Protein AF-A0A8T5GH51-F1 (afdb_monomer_lite)

pLDDT: mean 91.05, std 7.2, range [70.06, 97.81]

Sequence (111 aa):
WSLVAMIQRAHPFIHPKGGMNGEADQVSRLIVHPTAGGKIRGSHNCGSCDGEVVAAIERYAVSGSLLEFEGLACECQKKWETELMLERQLPLPLGLSKPRRAPTLETLRSP

Radius of gyration: 15.96 Å; chains: 1; bounding box: 40×28×44 Å

Structure (mmCIF, N/CA/C/O backbone):
data_AF-A0A8T5GH51-F1
#
_entry.id   AF-A0A8T5GH51-F1
#
loop_
_atom_site.group_PDB
_atom_site.id
_atom_site.type_symbol
_atom_site.label_atom_id
_atom_site.label_alt_id
_atom_site.label_comp_id
_atom_site.label_asym_id
_atom_site.label_entity_id
_atom_site.label_seq_id
_atom_site.pdbx_PDB_ins_code
_atom_site.Cartn_x
_atom_site.Cartn_y
_atom_site.Cartn_z
_atom_site.occupancy
_atom_site.B_iso_or_equiv
_atom_site.auth_seq_id
_atom_site.auth_comp_id
_atom_site.auth_asym_id
_atom_site.auth_atom_id
_atom_site.pdbx_PDB_model_num
ATOM 1 N N . TRP A 1 1 ? -4.668 -0.320 2.717 1.00 94.44 1 TRP A N 1
ATOM 2 C CA . TRP A 1 1 ? -5.269 -1.108 1.630 1.00 94.44 1 TRP A CA 1
ATOM 3 C C . TRP A 1 1 ? -5.560 -0.278 0.397 1.00 94.44 1 TRP A C 1
ATOM 5 O O . TRP A 1 1 ? -5.193 -0.723 -0.678 1.00 94.44 1 TRP A O 1
ATOM 15 N N . SER A 1 2 ? -6.101 0.942 0.512 1.00 93.81 2 SER A N 1
ATOM 16 C CA . SER A 1 2 ? -6.310 1.824 -0.654 1.00 93.81 2 SER A CA 1
ATOM 17 C C . SER A 1 2 ? -5.047 2.049 -1.499 1.00 93.81 2 SER A C 1
ATOM 19 O O . SER A 1 2 ? -5.113 1.909 -2.715 1.00 93.81 2 SER A O 1
ATOM 21 N N . LEU A 1 3 ? -3.897 2.332 -0.871 1.00 95.81 3 LEU A N 1
ATOM 22 C CA . LEU A 1 3 ? -2.620 2.505 -1.581 1.00 95.81 3 LEU A CA 1
ATOM 23 C C . LEU A 1 3 ? -2.137 1.215 -2.254 1.00 95.81 3 LEU A C 1
ATOM 25 O O . LEU A 1 3 ? -1.739 1.257 -3.411 1.00 95.81 3 LEU A O 1
ATOM 29 N N . VAL A 1 4 ? -2.229 0.073 -1.567 1.00 97.12 4 VAL A N 1
ATOM 30 C CA . VAL A 1 4 ? -1.878 -1.241 -2.137 1.00 97.12 4 VAL A CA 1
ATOM 31 C C . VAL A 1 4 ? -2.744 -1.538 -3.363 1.00 97.12 4 VAL A C 1
ATOM 33 O O . VAL A 1 4 ? -2.222 -1.851 -4.426 1.00 97.12 4 VAL A O 1
ATOM 36 N N . ALA A 1 5 ? -4.059 -1.343 -3.259 1.00 97.00 5 ALA A N 1
ATOM 37 C CA . ALA A 1 5 ? -4.978 -1.552 -4.372 1.00 97.00 5 ALA A CA 1
ATOM 38 C C . ALA A 1 5 ? -4.743 -0.570 -5.529 1.00 97.00 5 ALA A C 1
ATOM 40 O O . ALA A 1 5 ? -4.881 -0.941 -6.692 1.00 97.00 5 ALA A O 1
ATOM 41 N N . MET A 1 6 ? -4.379 0.682 -5.235 1.00 96.94 6 MET A N 1
ATOM 42 C CA . MET A 1 6 ? -3.973 1.648 -6.257 1.00 96.94 6 MET A CA 1
ATOM 43 C C . MET A 1 6 ? -2.717 1.165 -6.989 1.00 96.94 6 MET A C 1
ATOM 45 O O . MET A 1 6 ? -2.710 1.167 -8.216 1.00 96.94 6 MET A O 1
ATOM 49 N N . ILE A 1 7 ? -1.693 0.713 -6.257 1.00 97.44 7 ILE A N 1
ATOM 50 C CA . ILE A 1 7 ? -0.452 0.171 -6.827 1.00 97.44 7 ILE A CA 1
ATOM 51 C C . ILE A 1 7 ? -0.753 -1.032 -7.723 1.00 97.44 7 ILE A C 1
ATOM 53 O O . ILE A 1 7 ? -0.383 -1.017 -8.891 1.00 97.44 7 ILE A O 1
ATOM 57 N N . GLN A 1 8 ? -1.488 -2.026 -7.220 1.00 96.88 8 GLN A N 1
ATOM 58 C CA . GLN A 1 8 ? -1.855 -3.227 -7.980 1.00 96.88 8 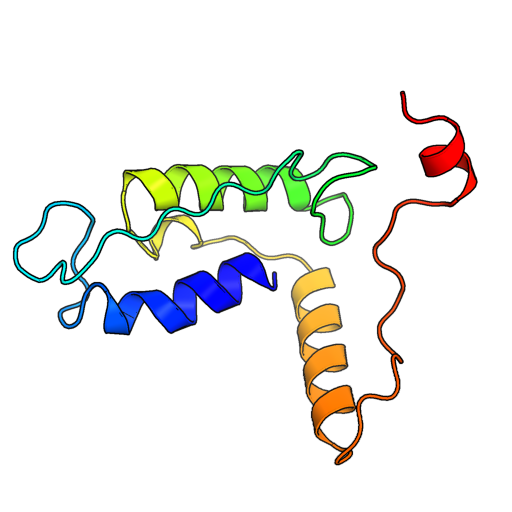GLN A CA 1
ATOM 59 C C . GLN A 1 8 ? -2.622 -2.898 -9.266 1.00 96.88 8 GLN A C 1
ATOM 61 O O . GLN A 1 8 ? -2.405 -3.528 -10.294 1.00 96.88 8 GLN A O 1
ATOM 66 N N . ARG A 1 9 ? -3.501 -1.889 -9.233 1.00 97.12 9 ARG A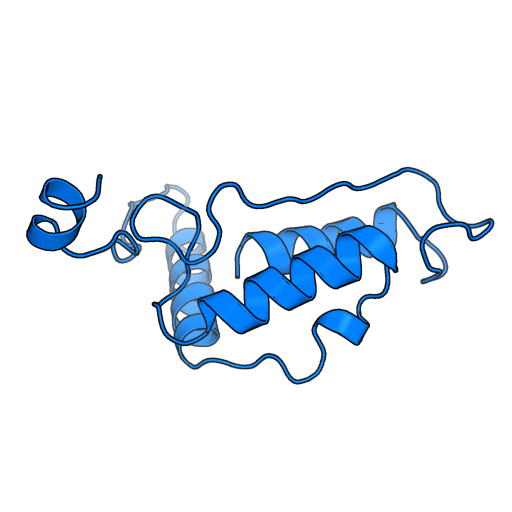 N 1
ATOM 67 C CA . ARG A 1 9 ? -4.241 -1.435 -10.420 1.00 97.12 9 ARG A CA 1
ATOM 68 C C . ARG A 1 9 ? -3.378 -0.635 -11.387 1.00 97.12 9 ARG A C 1
ATOM 70 O O . ARG A 1 9 ? -3.618 -0.712 -12.583 1.00 97.12 9 ARG A O 1
ATOM 77 N N . ALA A 1 10 ? -2.429 0.150 -10.886 1.00 96.81 10 ALA A N 1
ATOM 78 C CA . ALA A 1 10 ? -1.546 0.972 -11.705 1.00 96.81 10 ALA A CA 1
ATOM 79 C C . ALA A 1 10 ? -0.425 0.149 -12.357 1.00 96.81 10 ALA A C 1
ATOM 81 O O . ALA A 1 10 ? -0.008 0.464 -13.467 1.00 96.81 10 ALA A O 1
ATOM 82 N N . HIS A 1 11 ? 0.050 -0.901 -11.685 1.00 97.25 11 HIS A N 1
ATOM 83 C CA . HIS A 1 11 ? 1.227 -1.668 -12.084 1.00 97.25 11 HIS A CA 1
ATOM 84 C C . HIS A 1 11 ? 1.150 -2.226 -13.521 1.00 97.25 11 HIS A C 1
ATOM 86 O O . HIS A 1 11 ? 2.093 -1.975 -14.262 1.00 97.25 11 HIS A O 1
ATOM 92 N N . PRO A 1 12 ? 0.042 -2.830 -14.001 1.00 96.88 12 PRO A N 1
ATOM 93 C CA . PRO A 1 12 ? -0.054 -3.291 -15.393 1.00 96.88 12 PRO A CA 1
ATOM 94 C C . PRO A 1 12 ? 0.009 -2.168 -16.438 1.00 96.88 12 PRO A C 1
ATOM 96 O O . PRO A 1 12 ? 0.348 -2.416 -17.589 1.00 96.88 12 PRO A O 1
ATOM 99 N N . PHE A 1 13 ? -0.327 -0.929 -16.063 1.00 96.88 13 PHE A N 1
ATOM 100 C CA . PHE A 1 13 ? -0.165 0.223 -16.953 1.00 96.88 13 PHE A CA 1
ATOM 101 C C . PHE A 1 13 ? 1.274 0.735 -16.976 1.00 96.88 13 PHE A C 1
ATOM 103 O O . PHE A 1 13 ? 1.666 1.366 -17.949 1.00 96.88 13 PHE A O 1
ATOM 110 N N . ILE A 1 14 ? 2.039 0.497 -15.907 1.00 96.69 14 ILE A N 1
ATOM 111 C CA . ILE A 1 14 ? 3.440 0.912 -15.770 1.00 96.69 14 ILE A CA 1
ATOM 112 C C . ILE A 1 14 ? 4.386 -0.133 -16.367 1.00 96.69 14 ILE A C 1
ATOM 114 O O . ILE A 1 14 ? 5.368 0.239 -17.001 1.00 96.69 14 ILE A O 1
ATOM 118 N N . HIS A 1 15 ? 4.059 -1.409 -16.178 1.00 96.94 15 HIS A N 1
ATOM 119 C CA . HIS A 1 15 ? 4.800 -2.582 -16.628 1.00 96.94 15 HIS A CA 1
ATOM 120 C C . HIS A 1 15 ? 3.851 -3.489 -17.424 1.00 96.94 15 HIS A C 1
ATOM 122 O O . HIS A 1 15 ? 3.300 -4.451 -16.879 1.00 96.94 15 HIS A O 1
ATOM 128 N N . PRO A 1 16 ? 3.583 -3.187 -18.710 1.00 96.44 16 PRO A N 1
ATOM 129 C CA . PRO A 1 16 ? 2.612 -3.928 -19.518 1.00 96.44 16 PRO A CA 1
ATOM 130 C C . PRO A 1 16 ? 2.977 -5.397 -19.742 1.00 96.44 16 PRO A C 1
ATOM 132 O O . PRO A 1 16 ? 2.110 -6.186 -20.114 1.00 96.44 16 PRO A O 1
ATOM 135 N N . LYS A 1 17 ? 4.248 -5.772 -19.541 1.00 96.00 17 LYS A N 1
ATOM 136 C CA . LYS A 1 17 ? 4.717 -7.161 -19.620 1.00 96.00 17 LYS A CA 1
ATOM 137 C C . LYS A 1 17 ? 4.919 -7.790 -18.237 1.00 96.00 17 LYS A C 1
ATOM 139 O O . LYS A 1 17 ? 5.362 -8.931 -18.167 1.00 96.00 17 LYS A O 1
ATOM 144 N N . GLY A 1 18 ? 4.561 -7.079 -17.165 1.00 92.75 18 GLY A N 1
ATOM 145 C CA . GLY A 1 18 ? 4.742 -7.521 -15.783 1.00 92.75 18 GLY A CA 1
ATOM 146 C C . GLY A 1 18 ? 6.186 -7.434 -15.289 1.00 92.75 18 GLY A C 1
ATOM 147 O O . GLY A 1 18 ? 6.536 -8.164 -14.363 1.00 92.75 18 GLY A O 1
ATOM 148 N N . GLY A 1 19 ? 7.017 -6.598 -15.921 1.00 94.00 19 GLY A N 1
ATOM 149 C CA . GLY A 1 19 ? 8.384 -6.340 -15.488 1.00 94.00 19 GLY A CA 1
ATOM 150 C C . GLY A 1 19 ? 8.484 -5.536 -14.189 1.00 94.00 19 GLY A C 1
ATOM 151 O O . GLY A 1 19 ? 7.504 -5.263 -13.486 1.00 94.00 19 GLY A O 1
ATOM 152 N N . MET A 1 20 ? 9.718 -5.178 -13.852 1.00 95.62 20 MET A N 1
ATOM 153 C CA . MET A 1 20 ? 10.093 -4.470 -12.628 1.00 95.62 20 MET A CA 1
ATOM 154 C C . MET A 1 20 ? 10.735 -3.112 -12.928 1.00 95.62 20 MET A C 1
ATOM 156 O O . MET A 1 20 ? 11.018 -2.753 -14.073 1.00 95.62 20 MET A O 1
ATOM 160 N N . ASN A 1 21 ? 10.975 -2.312 -11.886 1.00 95.44 21 ASN A N 1
ATOM 161 C CA . ASN A 1 21 ? 11.630 -1.017 -12.064 1.00 95.44 21 ASN A CA 1
ATOM 162 C C . ASN A 1 21 ? 13.013 -1.190 -12.724 1.00 95.44 21 ASN A C 1
ATOM 164 O O . ASN A 1 21 ? 13.855 -1.932 -12.226 1.00 95.44 21 ASN A O 1
ATOM 168 N N . GLY A 1 22 ? 13.261 -0.453 -13.808 1.00 94.31 22 GLY A N 1
ATOM 169 C CA . GLY A 1 22 ? 14.496 -0.496 -14.593 1.00 94.31 22 GLY A CA 1
ATOM 170 C C . GLY A 1 22 ? 14.443 -1.402 -15.826 1.00 94.31 22 GLY A C 1
ATOM 171 O O . GLY A 1 22 ? 15.380 -1.374 -16.624 1.00 94.31 22 GLY A O 1
ATOM 172 N N . GLU A 1 23 ? 13.374 -2.177 -16.015 1.00 96.38 23 GLU A N 1
ATOM 173 C CA . GLU A 1 23 ? 13.201 -3.019 -17.199 1.00 96.38 23 GLU A CA 1
ATOM 174 C C . GLU A 1 23 ? 12.695 -2.241 -18.423 1.00 96.38 23 GLU A C 1
ATOM 176 O O . GLU A 1 23 ? 12.193 -1.120 -18.337 1.00 96.38 23 GLU A O 1
ATOM 181 N N . ALA A 1 24 ? 12.840 -2.850 -19.604 1.00 96.38 24 ALA A N 1
ATOM 182 C CA . ALA A 1 24 ? 12.519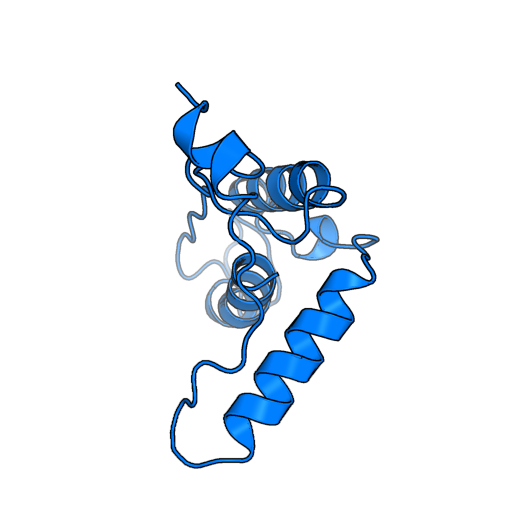 -2.216 -20.884 1.00 96.38 24 ALA A CA 1
ATOM 183 C C . ALA A 1 24 ? 11.015 -1.980 -21.108 1.00 96.38 24 ALA A C 1
ATOM 185 O O . ALA A 1 24 ? 10.650 -1.206 -21.992 1.00 96.38 24 ALA A O 1
ATOM 186 N N . ASP A 1 25 ? 10.140 -2.666 -20.367 1.00 95.75 25 ASP A N 1
ATOM 187 C CA . ASP A 1 25 ? 8.693 -2.457 -20.419 1.00 95.75 25 ASP A CA 1
ATOM 188 C C . ASP A 1 25 ? 8.202 -1.379 -19.442 1.00 95.75 25 ASP A C 1
ATOM 190 O O . ASP A 1 25 ? 7.022 -1.036 -19.490 1.00 95.75 25 ASP A O 1
ATOM 194 N N . GLN A 1 26 ? 9.083 -0.794 -18.622 1.00 96.38 26 GLN A N 1
ATOM 195 C CA . GLN A 1 26 ? 8.726 0.311 -17.741 1.00 96.38 26 GLN A CA 1
ATOM 196 C C . GLN A 1 26 ? 8.381 1.570 -18.550 1.00 96.38 26 GLN A C 1
ATOM 198 O O . GLN A 1 26 ? 9.261 2.292 -19.021 1.00 96.38 26 GLN A O 1
ATOM 203 N N . VAL A 1 27 ? 7.092 1.898 -18.653 1.00 96.69 27 VAL A N 1
ATOM 204 C CA . VAL A 1 27 ? 6.639 3.092 -19.394 1.00 96.69 27 VAL A CA 1
ATOM 205 C C . VAL A 1 27 ? 6.700 4.376 -18.566 1.00 96.69 27 VAL A C 1
ATOM 207 O O . VAL A 1 27 ? 6.693 5.475 -19.119 1.00 96.69 27 VAL A O 1
ATOM 210 N N . SER A 1 28 ? 6.714 4.265 -17.235 1.00 94.56 28 SER A N 1
ATOM 211 C CA . SER A 1 28 ? 6.761 5.409 -16.320 1.00 94.56 28 SER A CA 1
ATOM 212 C C . SER A 1 28 ? 7.291 5.015 -14.939 1.00 94.56 28 SER A C 1
ATOM 214 O O . SER A 1 28 ? 7.332 3.842 -14.571 1.00 94.56 28 SER A O 1
ATOM 216 N N . ARG A 1 29 ? 7.681 6.006 -14.135 1.00 91.25 29 ARG A N 1
ATOM 217 C CA . ARG A 1 29 ? 8.088 5.799 -12.742 1.00 91.25 29 ARG A CA 1
ATOM 218 C C . ARG A 1 29 ? 6.919 6.088 -11.805 1.00 91.25 29 ARG A C 1
ATOM 220 O O . ARG A 1 29 ? 6.443 7.218 -11.741 1.00 91.25 29 ARG A O 1
ATOM 227 N N . LEU A 1 30 ? 6.513 5.093 -11.019 1.00 92.25 30 LEU A N 1
ATOM 228 C CA . LEU A 1 30 ? 5.566 5.270 -9.918 1.00 92.25 30 LEU A CA 1
ATOM 229 C C . LEU A 1 30 ? 6.321 5.398 -8.597 1.00 92.25 30 LEU A C 1
ATOM 231 O O . LEU A 1 30 ? 7.059 4.498 -8.208 1.00 92.25 30 LEU A O 1
ATOM 235 N N . ILE A 1 31 ? 6.109 6.510 -7.898 1.00 91.31 31 ILE A N 1
ATOM 236 C CA . ILE A 1 31 ? 6.662 6.751 -6.565 1.00 91.31 31 ILE A CA 1
ATOM 237 C C . ILE A 1 31 ? 5.494 6.834 -5.590 1.00 91.31 31 ILE A C 1
ATOM 239 O O . ILE A 1 31 ? 4.640 7.711 -5.713 1.00 91.31 31 ILE A O 1
ATOM 243 N N . VAL A 1 32 ? 5.461 5.924 -4.618 1.00 92.44 32 VAL A N 1
ATOM 244 C CA . VAL A 1 32 ? 4.476 5.934 -3.533 1.00 92.44 32 VAL A CA 1
ATOM 245 C C . VAL A 1 32 ? 5.229 5.938 -2.215 1.00 92.44 32 VAL A C 1
ATOM 247 O O . VAL A 1 32 ? 5.945 4.994 -1.905 1.00 92.44 32 VAL A O 1
ATOM 250 N N . HIS A 1 33 ? 5.062 7.007 -1.441 1.00 92.44 33 HIS A N 1
ATOM 251 C CA . HIS A 1 33 ? 5.653 7.128 -0.115 1.00 92.44 33 HIS A CA 1
ATOM 252 C C . HIS A 1 33 ? 4.609 7.701 0.856 1.00 92.44 33 HIS A C 1
ATOM 254 O O . HIS A 1 33 ? 4.402 8.917 0.885 1.00 92.44 33 HIS A O 1
ATOM 260 N N . PRO A 1 34 ? 3.876 6.847 1.594 1.00 92.06 34 PRO A N 1
ATOM 261 C CA . PRO A 1 34 ? 2.864 7.307 2.536 1.00 92.06 34 PRO A CA 1
ATOM 262 C C . PRO A 1 34 ? 3.489 8.139 3.660 1.00 92.06 34 PRO A C 1
ATOM 264 O O . PRO A 1 34 ? 4.195 7.614 4.522 1.00 92.06 34 PRO A O 1
ATOM 267 N N . THR A 1 35 ? 3.194 9.440 3.693 1.00 90.56 35 THR A N 1
ATOM 268 C CA . THR A 1 35 ? 3.667 10.327 4.762 1.00 90.56 35 THR A CA 1
ATOM 269 C C . THR A 1 35 ? 3.178 9.834 6.123 1.00 90.56 35 THR A C 1
ATOM 271 O O . THR A 1 35 ? 1.977 9.652 6.342 1.00 90.56 35 THR A O 1
ATOM 274 N N . ALA A 1 36 ? 4.125 9.631 7.044 1.00 90.44 36 ALA A N 1
ATOM 275 C CA . ALA A 1 36 ? 3.873 9.127 8.393 1.00 90.44 36 ALA A CA 1
ATOM 276 C C . ALA A 1 36 ? 3.086 7.795 8.429 1.00 90.44 36 ALA A C 1
ATOM 278 O O . ALA A 1 36 ? 2.284 7.575 9.337 1.00 90.44 36 ALA A O 1
ATOM 279 N N . GLY A 1 37 ? 3.300 6.904 7.453 1.00 92.12 37 GLY A N 1
ATOM 280 C CA . GLY A 1 37 ? 2.627 5.605 7.382 1.00 92.12 37 GLY A CA 1
ATOM 281 C C . GLY A 1 37 ? 2.651 4.828 8.708 1.00 92.12 37 GLY A C 1
ATOM 282 O O . GLY A 1 37 ? 3.693 4.687 9.345 1.00 92.12 37 GLY A O 1
ATOM 283 N N . GLY A 1 38 ? 1.483 4.358 9.151 1.00 89.44 38 GLY A N 1
ATOM 284 C CA . GLY A 1 38 ? 1.303 3.619 10.405 1.00 89.44 38 GLY A CA 1
ATOM 285 C C . GLY A 1 38 ? 1.450 4.446 11.685 1.00 89.44 38 GLY A C 1
ATOM 286 O O . GLY A 1 38 ? 1.475 3.885 12.777 1.00 89.44 38 GLY A O 1
ATOM 287 N N . LYS A 1 39 ? 1.557 5.776 11.587 1.00 89.62 39 LYS A N 1
ATOM 288 C CA . LYS A 1 39 ? 1.524 6.682 12.745 1.00 89.62 39 LYS A CA 1
ATOM 289 C C . LYS A 1 39 ? 0.114 7.228 12.974 1.00 89.62 39 LYS A C 1
ATOM 291 O O . LYS A 1 39 ? -0.697 7.281 12.054 1.00 89.62 39 LYS A O 1
ATOM 296 N N . ILE A 1 40 ? -0.132 7.733 14.187 1.00 85.69 40 ILE A N 1
ATOM 297 C CA . ILE A 1 40 ? -1.429 8.271 14.652 1.00 85.69 40 ILE A CA 1
ATOM 298 C C . ILE A 1 40 ? -2.043 9.279 13.662 1.00 85.69 40 ILE A C 1
ATOM 300 O O . ILE A 1 40 ? -3.245 9.248 13.407 1.00 85.69 40 ILE A O 1
ATOM 304 N N . ARG A 1 41 ? -1.216 10.161 13.085 1.00 85.50 41 ARG A N 1
ATOM 305 C CA . ARG A 1 41 ? -1.646 11.204 12.135 1.00 85.50 41 ARG A CA 1
ATOM 306 C C . ARG A 1 41 ? -1.415 10.857 10.659 1.00 85.50 41 ARG A C 1
ATOM 308 O O . ARG A 1 41 ? -1.796 11.647 9.800 1.00 85.50 41 ARG A O 1
ATOM 315 N N . GLY A 1 42 ? -0.773 9.732 10.353 1.00 89.00 42 GLY A N 1
ATOM 316 C CA . GLY A 1 42 ? -0.469 9.342 8.976 1.00 89.00 42 GLY A CA 1
ATOM 317 C C . GLY A 1 42 ? -1.420 8.285 8.435 1.00 89.00 42 GLY A C 1
ATOM 318 O O . GLY A 1 42 ? -2.406 7.920 9.075 1.00 89.00 42 GLY A O 1
ATOM 319 N N . SER A 1 43 ? -1.145 7.794 7.227 1.00 90.44 43 SER A N 1
ATOM 320 C CA . SER A 1 43 ? -1.980 6.764 6.606 1.00 90.44 43 SER A CA 1
ATOM 321 C C . SER A 1 43 ? -1.882 5.441 7.365 1.00 90.44 43 SER A C 1
ATOM 323 O O . SER A 1 43 ? -0.783 4.920 7.553 1.00 90.44 43 SER A O 1
ATOM 325 N N . HIS A 1 44 ? -3.021 4.868 7.730 1.00 91.31 44 HIS A N 1
ATOM 326 C CA . HIS A 1 44 ? -3.117 3.593 8.437 1.00 91.31 44 HIS A CA 1
ATOM 327 C C . HIS A 1 44 ? -4.327 2.791 7.950 1.00 91.31 44 HIS A C 1
ATOM 329 O O . HIS A 1 44 ? -5.226 3.310 7.281 1.00 91.31 44 HIS A O 1
ATOM 335 N N . ASN A 1 45 ? -4.343 1.510 8.298 1.00 92.56 45 ASN A N 1
ATOM 336 C CA . ASN A 1 45 ? -5.465 0.607 8.122 1.00 92.56 45 ASN A CA 1
ATOM 337 C C . ASN A 1 45 ? -6.206 0.440 9.451 1.00 92.56 45 ASN A C 1
ATOM 339 O O . ASN A 1 45 ? -7.211 1.105 9.680 1.00 92.56 45 ASN A O 1
ATOM 343 N N . CYS A 1 46 ? -5.718 -0.453 10.309 1.00 91.19 46 CYS A N 1
ATOM 344 C CA . CYS A 1 46 ? -6.329 -0.802 11.592 1.00 91.19 46 CYS A CA 1
ATOM 345 C C . CYS A 1 46 ? -5.337 -0.746 12.760 1.00 91.19 46 CYS A C 1
ATOM 347 O O . CYS A 1 46 ? -5.659 -1.233 13.839 1.00 91.19 46 CYS A O 1
ATOM 349 N N . GLY A 1 47 ? -4.123 -0.230 12.552 1.00 90.62 47 GLY A N 1
ATOM 350 C CA . GLY A 1 47 ? -3.058 -0.218 13.554 1.00 90.62 47 GLY A CA 1
ATOM 351 C C . GLY A 1 47 ? -2.152 -1.445 13.474 1.00 90.62 47 GLY A C 1
ATOM 352 O O . GLY A 1 47 ? -0.938 -1.310 13.378 1.00 90.62 47 GLY A O 1
ATOM 353 N N . SER A 1 48 ? -2.723 -2.654 13.473 1.00 93.31 48 SER A N 1
ATOM 354 C CA . SER A 1 48 ? -1.930 -3.892 13.597 1.00 93.31 48 SER A CA 1
ATOM 355 C C . SER A 1 48 ? -1.128 -4.265 12.347 1.00 93.31 48 SER A C 1
ATOM 357 O O . SER A 1 48 ? -0.007 -4.739 12.470 1.00 93.31 48 SER A O 1
ATOM 359 N N . CYS A 1 49 ? -1.677 -4.044 11.150 1.00 95.56 49 CYS A N 1
ATOM 360 C CA . CYS A 1 49 ? -1.006 -4.386 9.886 1.00 95.56 49 CYS A CA 1
ATOM 361 C C . CYS A 1 49 ? -0.229 -3.220 9.257 1.00 95.56 49 CYS A C 1
ATOM 363 O O . CYS A 1 49 ? 0.349 -3.366 8.183 1.00 95.56 49 CYS A O 1
ATOM 365 N N . ASP A 1 50 ? -0.247 -2.038 9.875 1.00 94.81 50 ASP A N 1
ATOM 366 C CA . ASP A 1 50 ? 0.207 -0.820 9.204 1.00 94.81 50 ASP A CA 1
ATOM 367 C C . ASP A 1 50 ? 1.705 -0.842 8.913 1.00 94.81 50 ASP A C 1
ATOM 369 O O . ASP A 1 50 ? 2.109 -0.468 7.816 1.00 94.81 50 ASP A O 1
ATOM 373 N N . GLY A 1 51 ? 2.514 -1.311 9.867 1.00 95.19 51 GLY A N 1
ATOM 374 C CA . GLY A 1 51 ? 3.966 -1.389 9.707 1.00 95.19 51 GLY A CA 1
ATOM 375 C C . GLY A 1 51 ? 4.376 -2.299 8.549 1.00 95.19 51 GLY A C 1
ATOM 376 O O . GLY A 1 51 ? 5.160 -1.892 7.698 1.00 95.19 51 GLY A O 1
ATOM 377 N N . GLU A 1 52 ? 3.796 -3.498 8.471 1.00 96.94 52 GLU A N 1
ATOM 378 C CA . GLU A 1 52 ? 4.087 -4.462 7.402 1.00 96.94 52 GLU A CA 1
ATOM 379 C C . GLU A 1 52 ? 3.643 -3.946 6.030 1.00 96.94 52 GLU A C 1
ATOM 381 O O . GLU A 1 52 ? 4.396 -4.028 5.059 1.00 96.94 52 GLU A O 1
ATOM 386 N N . VAL A 1 53 ? 2.447 -3.354 5.955 1.00 97.25 53 VAL A N 1
ATOM 387 C CA . VAL A 1 53 ? 1.917 -2.787 4.709 1.00 97.25 53 VAL A CA 1
ATOM 388 C C . VAL A 1 53 ? 2.750 -1.591 4.244 1.00 97.25 53 VAL A C 1
ATOM 390 O O . VAL A 1 53 ? 3.028 -1.475 3.052 1.00 97.25 53 VAL A O 1
ATOM 393 N N . VAL A 1 54 ? 3.166 -0.702 5.151 1.00 97.00 54 VAL A N 1
ATOM 394 C CA . VAL A 1 54 ? 4.038 0.435 4.814 1.00 97.00 54 VAL A CA 1
ATOM 395 C C . VAL A 1 54 ? 5.397 -0.060 4.329 1.00 97.00 54 VAL A C 1
ATOM 397 O O . VAL A 1 54 ? 5.839 0.369 3.266 1.00 97.00 54 VAL A O 1
ATOM 400 N N . ALA A 1 55 ? 6.004 -1.021 5.029 1.00 96.44 55 ALA A N 1
ATOM 401 C CA . ALA A 1 55 ? 7.280 -1.603 4.626 1.00 96.44 55 ALA A CA 1
ATOM 402 C C . ALA A 1 55 ? 7.203 -2.254 3.233 1.00 96.44 55 ALA A C 1
ATOM 404 O O . ALA A 1 55 ? 8.125 -2.116 2.434 1.00 96.44 55 ALA A O 1
ATOM 405 N N . ALA A 1 56 ? 6.100 -2.930 2.905 1.00 97.81 56 ALA A N 1
ATOM 406 C CA . ALA A 1 56 ? 5.889 -3.494 1.573 1.00 97.81 56 ALA A CA 1
ATOM 407 C C . ALA A 1 56 ? 5.751 -2.425 0.480 1.00 97.81 56 ALA A C 1
ATOM 409 O O . ALA A 1 56 ? 6.312 -2.578 -0.602 1.00 97.81 56 ALA A O 1
ATOM 410 N N . ILE A 1 57 ? 5.051 -1.320 0.761 1.00 97.62 57 ILE A N 1
ATOM 411 C CA . ILE A 1 57 ? 4.958 -0.186 -0.171 1.00 97.62 57 ILE A CA 1
ATOM 412 C C . ILE A 1 57 ? 6.344 0.418 -0.423 1.00 97.62 57 ILE A C 1
ATOM 414 O O . ILE A 1 57 ? 6.673 0.732 -1.565 1.00 97.62 57 ILE A O 1
ATOM 418 N N . GLU A 1 58 ? 7.166 0.561 0.617 1.00 95.81 58 GLU A N 1
ATOM 419 C CA . GLU A 1 58 ? 8.532 1.078 0.490 1.00 95.81 58 GLU A CA 1
ATOM 420 C C . GLU A 1 58 ? 9.426 0.142 -0.330 1.00 95.81 58 GLU A C 1
ATOM 422 O O . GLU A 1 58 ? 10.137 0.613 -1.218 1.00 95.81 58 GLU A O 1
ATOM 427 N N . ARG A 1 59 ? 9.345 -1.178 -0.108 1.00 96.56 59 ARG A N 1
ATOM 428 C CA . ARG A 1 59 ? 10.064 -2.156 -0.938 1.00 96.56 59 ARG A CA 1
ATOM 429 C C . ARG A 1 59 ? 9.596 -2.117 -2.392 1.00 96.56 59 ARG A C 1
ATOM 431 O O . ARG A 1 59 ? 10.440 -2.033 -3.280 1.00 96.56 59 ARG A O 1
ATOM 438 N N . TYR A 1 60 ? 8.284 -2.053 -2.641 1.00 97.25 60 TYR A N 1
ATOM 439 C CA . TYR A 1 60 ? 7.729 -1.885 -3.989 1.00 97.25 60 TYR A CA 1
ATOM 440 C C . TYR A 1 60 ? 8.221 -0.598 -4.661 1.00 97.25 60 TYR A C 1
ATOM 442 O O . TYR A 1 60 ? 8.524 -0.600 -5.850 1.00 97.25 60 TYR A O 1
ATOM 450 N N . ALA A 1 61 ? 8.327 0.515 -3.930 1.00 95.25 61 ALA A N 1
ATOM 451 C CA . ALA A 1 61 ? 8.809 1.776 -4.496 1.00 95.25 61 ALA A CA 1
ATOM 452 C C . ALA A 1 61 ? 10.251 1.673 -5.031 1.00 95.25 61 ALA A C 1
ATOM 454 O O . ALA A 1 61 ? 10.632 2.444 -5.916 1.00 95.25 61 ALA A O 1
ATOM 455 N N . VAL A 1 62 ? 11.033 0.715 -4.523 1.00 94.75 62 VAL A N 1
ATOM 456 C CA . VAL A 1 62 ? 12.374 0.385 -5.014 1.00 94.75 62 VAL A CA 1
ATOM 457 C C . VAL A 1 62 ? 12.303 -0.683 -6.107 1.00 94.75 62 VAL A C 1
ATOM 459 O O . VAL A 1 62 ? 12.714 -0.411 -7.234 1.00 94.75 62 VAL A O 1
ATOM 462 N N . SER A 1 63 ? 11.753 -1.864 -5.809 1.00 95.31 63 SER A N 1
ATOM 463 C CA . SER A 1 63 ? 11.791 -3.029 -6.705 1.00 95.31 63 SER A CA 1
ATOM 464 C C . SER A 1 63 ? 10.827 -2.923 -7.886 1.00 95.31 63 SER A C 1
ATOM 466 O O . SER A 1 63 ? 11.118 -3.397 -8.976 1.00 95.31 63 SER A O 1
ATOM 468 N N . GLY A 1 64 ? 9.673 -2.289 -7.697 1.00 96.12 64 GLY A N 1
ATOM 469 C CA . GLY A 1 64 ? 8.569 -2.303 -8.651 1.00 96.12 64 GLY A CA 1
ATOM 470 C C . GLY A 1 64 ? 7.858 -3.652 -8.733 1.00 96.12 64 GLY A C 1
ATOM 471 O O . GLY A 1 64 ? 7.032 -3.817 -9.616 1.00 96.12 64 GLY A O 1
ATOM 472 N N . SER A 1 65 ? 8.139 -4.607 -7.843 1.00 96.19 65 SER A N 1
ATOM 473 C CA . SER A 1 65 ? 7.597 -5.968 -7.914 1.00 96.19 65 SER A CA 1
ATOM 474 C C . SER A 1 65 ? 6.314 -6.129 -7.100 1.00 96.19 65 SER A C 1
ATOM 476 O O . SER A 1 65 ? 6.293 -5.850 -5.902 1.00 96.19 65 SER A O 1
ATOM 478 N N . LEU A 1 66 ? 5.244 -6.655 -7.708 1.00 96.75 66 LEU A N 1
ATOM 479 C CA . LEU A 1 66 ? 4.012 -6.975 -6.970 1.00 96.75 66 LEU A CA 1
ATOM 480 C C . LEU A 1 66 ? 4.194 -8.090 -5.927 1.00 96.75 66 LEU A C 1
ATOM 482 O O . LEU A 1 66 ? 3.371 -8.187 -5.015 1.00 96.75 66 LEU A O 1
ATOM 486 N N . LEU A 1 67 ? 5.283 -8.864 -6.009 1.00 97.12 67 LEU A N 1
ATOM 487 C CA . LEU A 1 67 ? 5.627 -9.898 -5.027 1.00 97.12 67 LEU A CA 1
ATOM 488 C C . LEU A 1 67 ? 5.854 -9.319 -3.623 1.00 97.12 67 LEU A C 1
ATOM 490 O O . LEU A 1 67 ? 5.667 -10.015 -2.634 1.00 97.12 67 LEU A O 1
ATOM 494 N N . GLU A 1 68 ? 6.182 -8.028 -3.507 1.00 97.25 68 GLU A N 1
ATOM 495 C CA . GLU A 1 68 ? 6.366 -7.360 -2.208 1.00 97.25 68 GLU A CA 1
ATOM 496 C C . GLU A 1 68 ? 5.105 -7.359 -1.335 1.00 97.25 68 GLU A C 1
ATOM 498 O O . GLU A 1 68 ? 5.194 -7.158 -0.120 1.00 97.25 68 GLU A O 1
ATOM 503 N N . PHE A 1 69 ? 3.939 -7.566 -1.956 1.00 97.44 69 PHE A N 1
ATOM 504 C CA . PHE A 1 69 ? 2.645 -7.648 -1.288 1.00 97.44 69 PHE A CA 1
ATOM 505 C C . PHE A 1 69 ? 2.176 -9.087 -1.039 1.00 97.44 69 PHE A C 1
ATOM 507 O O . PHE A 1 69 ? 1.129 -9.273 -0.416 1.00 97.44 69 PHE A O 1
ATOM 514 N N . GLU A 1 70 ? 2.903 -10.105 -1.509 1.00 95.69 70 GLU A N 1
ATOM 515 C CA . GLU A 1 70 ? 2.551 -11.498 -1.237 1.00 95.69 70 GLU A CA 1
ATOM 516 C C . GLU A 1 70 ? 2.656 -11.808 0.259 1.00 95.69 70 GLU A C 1
ATOM 518 O O . GLU A 1 70 ? 3.547 -11.341 0.966 1.00 95.69 70 GLU A O 1
ATOM 523 N N . GLY A 1 71 ? 1.695 -12.580 0.767 1.00 93.81 71 GLY A N 1
ATOM 524 C CA . GLY A 1 71 ? 1.614 -12.921 2.189 1.00 93.81 71 GLY A CA 1
ATOM 525 C C . GLY A 1 71 ? 1.052 -11.816 3.090 1.00 93.81 71 GLY A C 1
ATOM 526 O O . GLY A 1 71 ? 0.715 -12.105 4.237 1.00 93.81 71 GLY A O 1
ATOM 527 N N . LEU A 1 72 ? 0.862 -10.585 2.595 1.00 96.19 72 LEU A N 1
ATOM 528 C CA . LEU A 1 72 ? 0.157 -9.556 3.358 1.00 96.19 72 LEU A CA 1
ATOM 529 C C . LEU A 1 72 ? -1.326 -9.900 3.459 1.00 96.19 72 LEU A C 1
ATOM 531 O O . LEU A 1 72 ? -2.060 -9.870 2.472 1.00 96.19 72 LEU A O 1
ATOM 535 N N . ALA A 1 73 ? -1.783 -10.155 4.678 1.00 95.06 73 ALA A N 1
ATOM 536 C CA . ALA A 1 73 ? -3.185 -10.390 4.962 1.00 95.06 73 ALA A CA 1
ATOM 537 C C . ALA A 1 73 ? -3.564 -9.786 6.312 1.00 95.06 73 ALA A C 1
ATOM 539 O O . ALA A 1 73 ? -2.867 -9.931 7.313 1.00 95.06 73 ALA A O 1
ATOM 540 N N . CYS A 1 74 ? -4.713 -9.121 6.357 1.00 96.50 74 CYS A N 1
ATOM 541 C CA . CYS A 1 74 ? -5.315 -8.676 7.604 1.00 96.50 74 CYS A CA 1
ATOM 542 C C . CYS A 1 74 ? -6.834 -8.717 7.474 1.00 96.50 74 CYS A C 1
ATOM 544 O O . CYS A 1 74 ? -7.388 -8.345 6.441 1.00 96.50 74 CYS A O 1
ATOM 546 N N . GLU A 1 75 ? -7.536 -9.082 8.544 1.00 95.88 75 GLU A N 1
ATOM 547 C CA . GLU A 1 75 ? -9.003 -9.052 8.578 1.00 95.88 75 GLU A CA 1
ATOM 548 C C . GLU A 1 75 ? -9.598 -7.677 8.214 1.00 95.88 75 GLU A C 1
ATOM 550 O O . GLU A 1 75 ? -10.705 -7.592 7.675 1.00 95.88 75 GLU A O 1
ATOM 555 N N . CYS A 1 76 ? -8.864 -6.585 8.459 1.00 94.31 76 CYS A N 1
ATOM 556 C CA . CYS A 1 76 ? -9.312 -5.242 8.106 1.00 94.31 76 CYS A CA 1
ATOM 557 C C . CYS A 1 76 ? -9.359 -4.995 6.591 1.00 94.31 76 CYS A C 1
ATOM 559 O O . CYS A 1 76 ? -10.095 -4.107 6.158 1.00 94.31 76 CYS A O 1
ATOM 561 N N . GLN A 1 77 ? -8.645 -5.790 5.786 1.00 95.56 77 GLN A N 1
ATOM 562 C CA . GLN A 1 77 ? -8.731 -5.742 4.328 1.00 95.56 77 GLN A CA 1
ATOM 563 C C . GLN A 1 77 ? -10.134 -6.128 3.862 1.00 95.56 77 GLN A C 1
ATOM 565 O O . GLN A 1 77 ? -10.771 -5.373 3.136 1.00 95.56 77 GLN A O 1
ATOM 570 N N . LYS A 1 78 ? -10.667 -7.245 4.368 1.00 95.44 78 LYS A N 1
ATOM 571 C CA . LYS A 1 78 ? -12.024 -7.703 4.040 1.00 95.44 78 LYS A CA 1
ATOM 572 C C . LYS A 1 78 ? -13.088 -6.694 4.479 1.00 95.44 78 LYS A C 1
ATOM 574 O O . LYS A 1 78 ? -14.065 -6.460 3.766 1.00 95.44 78 LYS A O 1
ATOM 579 N N . LYS A 1 79 ? -12.896 -6.066 5.648 1.00 93.25 79 LYS A N 1
ATOM 580 C CA . LYS A 1 79 ? -13.768 -4.978 6.132 1.00 93.25 79 LYS A CA 1
ATOM 581 C C . LYS A 1 79 ? -13.748 -3.798 5.152 1.00 93.25 79 LYS A C 1
ATOM 583 O O . LYS A 1 79 ? -14.806 -3.337 4.743 1.00 93.25 79 LYS A O 1
ATOM 588 N N . TRP A 1 80 ? -12.559 -3.369 4.726 1.00 92.81 80 TRP A N 1
ATOM 589 C CA . TRP A 1 80 ? -12.376 -2.308 3.730 1.00 92.81 80 TRP A CA 1
ATOM 590 C C . TRP A 1 80 ? -13.015 -2.640 2.371 1.00 92.81 80 TRP A C 1
ATOM 592 O O . TRP A 1 80 ? -13.699 -1.796 1.800 1.00 92.81 80 TRP A O 1
ATOM 602 N N . GLU A 1 81 ? -12.851 -3.864 1.868 1.00 93.88 81 GLU A N 1
ATOM 603 C CA . GLU A 1 81 ? -13.473 -4.318 0.614 1.00 93.88 81 GLU A CA 1
ATOM 604 C C . GLU A 1 81 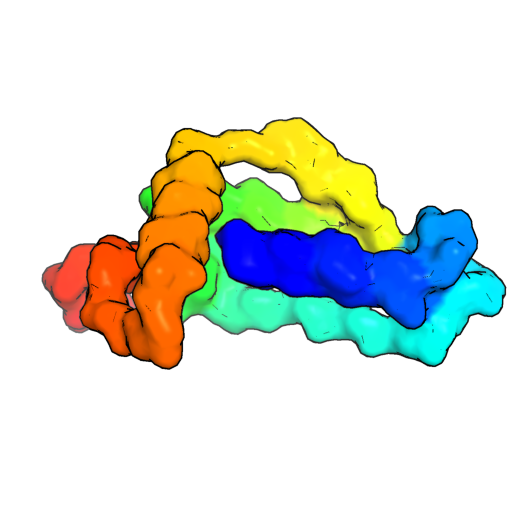? -15.003 -4.308 0.700 1.00 93.88 81 GLU A C 1
ATOM 606 O O . GLU A 1 81 ? -15.678 -3.874 -0.233 1.00 93.88 81 GLU A O 1
ATOM 611 N N . THR A 1 82 ? -15.552 -4.729 1.842 1.00 92.50 82 THR A N 1
ATOM 612 C CA . THR A 1 82 ? -16.998 -4.708 2.096 1.00 92.50 82 THR A CA 1
ATOM 613 C C . THR A 1 82 ? -17.534 -3.277 2.117 1.00 92.50 82 THR A C 1
ATOM 615 O O . THR A 1 82 ? -18.560 -3.008 1.501 1.00 92.50 82 THR A O 1
ATOM 618 N N . GLU A 1 83 ? -16.829 -2.346 2.770 1.00 90.75 83 GLU A N 1
ATOM 619 C CA . GLU A 1 83 ? -17.190 -0.921 2.768 1.00 90.75 83 GLU A CA 1
ATOM 620 C C . GLU A 1 83 ? -17.222 -0.359 1.341 1.00 90.75 83 GLU A C 1
ATOM 622 O O . GLU A 1 83 ? -18.212 0.256 0.953 1.00 90.75 83 GLU A O 1
ATOM 627 N N . LEU A 1 84 ? -16.192 -0.628 0.530 1.00 90.12 84 LEU A N 1
ATOM 628 C CA . LEU A 1 84 ? -16.159 -0.190 -0.868 1.00 90.12 84 LEU A CA 1
ATOM 629 C C . LEU A 1 84 ? -17.277 -0.803 -1.711 1.00 90.12 84 LEU A C 1
ATOM 631 O O . LEU A 1 84 ? -17.816 -0.136 -2.592 1.00 90.12 84 LEU A O 1
ATOM 635 N N . MET A 1 85 ? -17.600 -2.076 -1.483 1.00 91.12 85 MET A N 1
ATOM 636 C CA . MET A 1 85 ? -18.694 -2.747 -2.177 1.00 91.12 85 MET A CA 1
ATOM 637 C C . MET A 1 85 ? -20.029 -2.078 -1.845 1.00 91.12 85 MET A C 1
ATOM 639 O O . MET A 1 85 ? -20.766 -1.743 -2.767 1.00 91.12 85 MET A O 1
ATOM 643 N N . LEU A 1 86 ? -20.301 -1.829 -0.560 1.00 89.44 86 LEU A N 1
ATOM 644 C CA . LEU A 1 86 ? -21.528 -1.182 -0.096 1.00 89.44 86 LEU A CA 1
ATOM 645 C C . LEU A 1 86 ? -21.652 0.256 -0.611 1.00 89.44 86 LEU A C 1
ATOM 647 O O . LEU A 1 86 ? -22.715 0.629 -1.099 1.00 89.44 86 LEU A O 1
ATOM 651 N N . GLU A 1 87 ? -20.573 1.045 -0.571 1.00 88.19 87 GLU A N 1
ATOM 652 C CA . GLU A 1 87 ? -20.584 2.414 -1.106 1.00 88.19 87 GLU A CA 1
ATOM 653 C C . GLU A 1 87 ? -20.878 2.458 -2.609 1.00 88.19 87 GLU A C 1
ATOM 655 O O . GLU A 1 87 ? -21.479 3.415 -3.084 1.00 88.19 87 GLU A O 1
ATOM 660 N N . ARG A 1 88 ? -20.502 1.417 -3.360 1.00 88.31 88 ARG A N 1
ATOM 661 C CA . ARG A 1 88 ? -20.765 1.318 -4.803 1.00 88.31 88 ARG A CA 1
ATOM 662 C C . ARG A 1 88 ? -22.156 0.793 -5.155 1.00 88.31 88 ARG A C 1
ATOM 664 O O . ARG A 1 88 ? -22.510 0.832 -6.329 1.00 88.31 88 ARG A O 1
ATOM 671 N N . GLN A 1 89 ? -22.940 0.306 -4.189 1.00 89.62 89 GLN A N 1
ATOM 672 C CA . GLN A 1 89 ? -24.328 -0.115 -4.442 1.00 89.62 89 GLN A CA 1
ATOM 673 C C . GLN A 1 89 ? -25.272 1.070 -4.659 1.00 89.62 89 GLN A C 1
ATOM 675 O O . GLN A 1 89 ? -26.369 0.900 -5.185 1.00 89.62 89 GLN A O 1
ATOM 680 N N . LEU A 1 90 ? -24.861 2.271 -4.251 1.00 85.75 90 LEU A N 1
ATOM 681 C CA . LEU A 1 90 ? -25.643 3.486 -4.407 1.00 85.75 90 LEU A CA 1
ATOM 682 C C . LEU A 1 90 ? -24.918 4.452 -5.349 1.00 85.75 90 LEU A C 1
ATOM 684 O O . LEU A 1 90 ? -23.691 4.527 -5.330 1.00 85.75 90 LEU A O 1
ATOM 688 N N . PRO A 1 91 ? -25.649 5.246 -6.150 1.00 86.75 91 PRO A N 1
ATOM 689 C CA . PRO A 1 91 ? -25.050 6.223 -7.062 1.00 86.75 91 PRO A CA 1
ATOM 690 C C . PRO A 1 91 ? -24.446 7.445 -6.339 1.00 86.75 91 PRO A C 1
ATOM 692 O O . PRO A 1 91 ? -24.103 8.435 -6.982 1.00 86.75 91 PRO A O 1
ATOM 695 N N . LEU A 1 92 ? -24.358 7.415 -5.005 1.00 84.69 92 LEU A N 1
ATO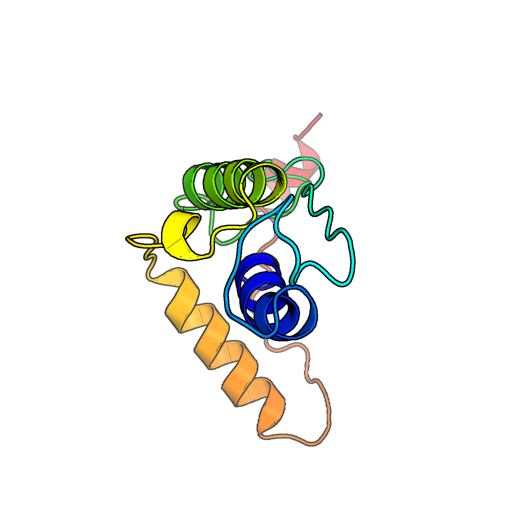M 696 C CA . LEU A 1 92 ? -23.976 8.533 -4.149 1.00 84.69 92 LEU A CA 1
ATOM 697 C C . LEU A 1 92 ? -23.101 8.017 -2.992 1.00 84.69 92 LEU A C 1
ATOM 699 O O . LEU A 1 92 ? -23.487 7.044 -2.338 1.00 84.69 92 LEU A O 1
ATOM 703 N N . PRO A 1 93 ? -21.963 8.667 -2.685 1.00 79.06 93 PRO A N 1
ATOM 704 C CA . PRO A 1 93 ? -21.151 8.309 -1.531 1.00 79.06 93 PRO A CA 1
ATOM 705 C C . PRO A 1 93 ? -21.860 8.745 -0.246 1.00 79.06 93 PRO A C 1
ATOM 707 O O . PRO A 1 93 ? -22.060 9.932 -0.001 1.00 79.06 93 PRO A O 1
ATOM 710 N N . LEU A 1 94 ? -22.236 7.777 0.589 1.00 79.00 94 LEU A N 1
ATOM 711 C CA . LEU A 1 94 ? -22.937 8.039 1.850 1.00 79.00 94 LEU A CA 1
ATOM 712 C C . LEU A 1 94 ? -21.999 8.289 3.041 1.00 79.00 94 LEU A C 1
ATOM 714 O O . LEU A 1 94 ? -22.468 8.654 4.116 1.00 79.00 94 LEU A O 1
ATOM 718 N N . GLY A 1 95 ? -20.690 8.064 2.884 1.00 78.06 95 GLY A N 1
ATOM 719 C CA . GLY A 1 95 ? -19.725 8.209 3.978 1.00 78.06 95 GLY A CA 1
ATOM 720 C C . GLY A 1 95 ? -19.937 7.198 5.110 1.00 78.06 95 GLY A C 1
ATOM 721 O O . GLY A 1 95 ? -19.635 7.493 6.262 1.00 78.06 95 GLY A O 1
ATOM 722 N N . LEU A 1 96 ? -20.459 6.007 4.792 1.00 75.12 96 LEU A N 1
ATOM 723 C CA . LEU A 1 96 ? -20.729 4.936 5.764 1.00 75.12 96 LEU A CA 1
ATOM 724 C C . LEU A 1 96 ? -19.456 4.238 6.260 1.00 75.12 96 LEU A C 1
ATOM 726 O O . LEU A 1 96 ? -19.516 3.425 7.183 1.00 75.12 96 LEU A O 1
ATOM 730 N N . SER A 1 97 ? -18.308 4.522 5.639 1.00 75.88 97 SER A N 1
ATOM 731 C CA . SER A 1 97 ? -17.026 3.947 6.032 1.00 75.88 97 SER A CA 1
ATOM 732 C C . SER A 1 97 ? -16.706 4.263 7.491 1.00 75.88 97 SER A C 1
ATOM 734 O O . SER A 1 97 ? -16.859 5.408 7.932 1.00 75.88 97 SER A O 1
ATOM 736 N N . LYS A 1 98 ? -16.199 3.279 8.239 1.00 74.81 98 LYS A N 1
ATOM 737 C CA . LYS A 1 98 ? -15.750 3.540 9.605 1.00 74.81 98 LYS A CA 1
ATOM 738 C C . LYS A 1 98 ? -14.612 4.567 9.593 1.00 74.81 98 LYS A C 1
ATOM 740 O O . LYS A 1 98 ? -13.705 4.458 8.758 1.00 74.81 98 LYS A O 1
ATOM 745 N N . PRO A 1 99 ? -14.595 5.527 10.538 1.00 73.44 99 PRO A N 1
ATOM 746 C CA . PRO A 1 99 ? -13.425 6.362 10.742 1.00 73.44 99 PRO A CA 1
ATOM 747 C C . PRO A 1 99 ? -12.241 5.445 11.041 1.00 73.44 99 PRO A C 1
ATOM 749 O O . PRO A 1 99 ? -12.254 4.716 12.029 1.00 73.44 99 PRO A O 1
ATOM 752 N N . ARG A 1 100 ? -11.233 5.447 10.167 1.00 72.88 100 ARG A N 1
ATOM 753 C CA . ARG A 1 100 ? -9.991 4.712 10.439 1.00 72.88 100 ARG A CA 1
ATOM 754 C C . ARG A 1 100 ? -9.086 5.478 11.388 1.00 72.88 100 ARG A C 1
ATOM 756 O O . ARG A 1 100 ? -8.321 4.837 12.095 1.00 72.88 100 ARG A O 1
ATOM 763 N N . ARG A 1 101 ? -9.235 6.815 11.426 1.00 72.12 101 ARG A N 1
ATOM 764 C CA . ARG A 1 101 ? -8.444 7.727 12.264 1.00 72.12 101 ARG A CA 1
ATOM 765 C C . ARG A 1 101 ? -8.373 7.211 13.696 1.00 72.12 101 ARG A C 1
ATOM 767 O O . ARG A 1 101 ? -9.375 6.746 14.237 1.00 72.12 101 ARG A O 1
ATOM 774 N N . 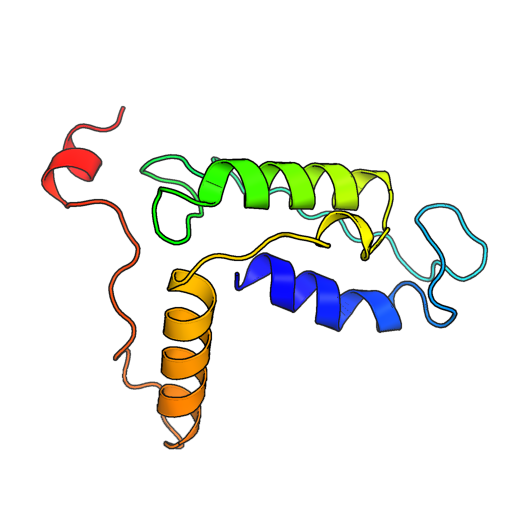ALA A 1 102 ? -7.189 7.353 14.285 1.00 71.25 102 ALA A N 1
ATOM 775 C CA . ALA A 1 102 ? -6.940 7.005 15.672 1.00 71.25 102 ALA A CA 1
ATOM 776 C C . ALA A 1 102 ? -7.980 7.650 16.611 1.00 71.25 102 ALA A C 1
ATOM 778 O O . ALA A 1 102 ? -8.518 8.720 16.289 1.00 71.25 102 ALA A O 1
ATOM 779 N N . PRO A 1 103 ? -8.248 7.037 17.780 1.00 78.62 103 PRO A N 1
ATOM 780 C CA . PRO A 1 103 ? -9.134 7.603 18.788 1.00 78.62 103 PRO A CA 1
ATOM 781 C C . PRO A 1 103 ? -8.868 9.093 19.019 1.00 78.62 103 PRO A C 1
ATOM 783 O O . PRO A 1 103 ? -7.718 9.538 19.068 1.00 78.62 103 PRO A O 1
ATOM 786 N N . THR A 1 104 ? -9.931 9.882 19.188 1.00 80.69 104 THR A N 1
ATOM 787 C CA . THR A 1 104 ? -9.828 11.347 19.303 1.00 80.69 104 THR A CA 1
ATOM 788 C C . THR A 1 104 ? -8.861 11.771 20.408 1.00 80.69 104 THR A C 1
ATOM 790 O O . THR A 1 104 ? -8.057 12.675 20.204 1.00 80.69 104 THR A O 1
ATOM 793 N N . LEU A 1 105 ? -8.881 11.083 21.556 1.00 83.75 105 LEU A N 1
ATOM 794 C CA . LEU A 1 105 ? -7.980 11.370 22.676 1.00 83.75 105 LEU A CA 1
ATOM 795 C C . LEU A 1 105 ? -6.505 11.126 22.335 1.00 83.75 105 LEU A C 1
ATOM 797 O O . LEU A 1 105 ? -5.655 11.908 22.747 1.00 83.75 105 LEU A O 1
ATOM 801 N N . GLU A 1 106 ? -6.195 10.074 21.581 1.00 81.62 106 GLU A N 1
ATOM 802 C CA . GLU A 1 106 ? -4.826 9.792 21.135 1.00 81.62 106 GLU A CA 1
ATOM 803 C C . GLU A 1 106 ? -4.376 10.797 20.077 1.00 81.62 106 GLU A C 1
ATOM 805 O O . GLU A 1 106 ? -3.257 11.299 20.132 1.00 81.62 106 GLU A O 1
ATOM 810 N N . THR A 1 107 ? -5.276 11.171 19.167 1.00 77.75 107 THR A N 1
ATOM 811 C CA . THR A 1 107 ? -5.010 12.193 18.149 1.00 77.75 107 THR A CA 1
ATOM 812 C C . THR A 1 107 ? -4.702 13.552 18.782 1.00 77.75 107 THR A C 1
ATOM 814 O O . THR A 1 107 ? -3.744 14.206 18.379 1.00 77.75 107 THR A O 1
ATOM 817 N N . LEU A 1 108 ? -5.470 13.961 19.801 1.00 83.56 108 LEU A N 1
ATOM 818 C CA . LEU A 1 108 ? -5.254 15.209 20.546 1.00 83.56 108 LEU A CA 1
ATOM 819 C C . LEU A 1 108 ? -3.931 15.223 21.326 1.00 83.56 108 LEU A C 1
ATOM 821 O O . LEU A 1 108 ? -3.404 16.295 21.607 1.00 83.56 108 LEU A O 1
ATOM 825 N N . ARG A 1 109 ? -3.414 14.046 21.692 1.00 81.94 109 ARG A N 1
ATOM 826 C CA . ARG A 1 109 ? -2.168 13.877 22.454 1.00 81.94 109 ARG A CA 1
ATOM 827 C C . ARG A 1 109 ? -0.957 13.562 21.582 1.00 81.94 109 ARG A C 1
ATOM 829 O O . ARG A 1 109 ? 0.157 13.539 22.097 1.00 81.94 109 ARG A O 1
ATOM 836 N N . SER A 1 110 ? -1.157 13.298 20.292 1.00 74.75 110 SER A N 1
ATOM 837 C CA . SER A 1 110 ? -0.049 13.129 19.359 1.00 74.75 110 SER A CA 1
ATOM 838 C C . SER A 1 110 ? 0.718 14.448 19.266 1.00 74.75 110 SER A C 1
ATOM 840 O O . SER A 1 110 ? 0.067 15.476 19.054 1.00 74.75 110 SER A O 1
ATOM 842 N N . PRO A 1 111 ? 2.059 14.429 19.350 1.00 70.06 111 PRO A N 1
ATOM 843 C CA . PRO A 1 111 ? 2.873 15.586 18.996 1.00 70.06 111 PRO A CA 1
ATOM 844 C C . PRO A 1 111 ? 2.637 16.011 17.539 1.00 70.06 111 PRO A C 1
ATOM 846 O O . PRO A 1 111 ? 2.026 15.218 16.766 1.00 70.06 111 PRO A O 1
#

Foldseek 3Di:
DVVLVVLVVCLCVQQVPQAWPPDPSGPDQDADQWVVFLDLPTDYQQNPLRVLVNVLSVVCSPTVHNCSCPPRDDPSVVVVVVLVVVCVVDPDRPVPDDPSHDDPVVSVVDD

Secondary structure (DSSP, 8-state):
-HHHHHHHHHHHHH-TTS--TTSTT--S------TTTTSTTS--SSSSSHHHHHHHHHHHHHH--GGGGTT---HHHHHHHHHHHHHTTSSS----SPP-S--HHHHHH--